Protein AF-A0A522YFA0-F1 (afdb_monomer)

Sequence (99 aa):
MNKEYTDEQIVEAIKRAENSKKYPYGIKSINTHGDEAYARKICFNTVKNNRARFAKQTKYTDFIEFLGSRYCPIGAADDPTGLNKNWVKNVKYFLENKK

Structure (mmCIF, N/CA/C/O backbone):
data_AF-A0A522YFA0-F1
#
_entry.id   AF-A0A522YFA0-F1
#
loop_
_atom_site.group_PDB
_atom_site.id
_atom_site.type_symbol
_atom_site.label_atom_id
_atom_site.label_alt_id
_atom_site.label_comp_id
_atom_site.label_asym_id
_atom_site.label_entity_id
_atom_site.label_seq_id
_atom_site.pdbx_PDB_ins_code
_atom_site.Cartn_x
_atom_site.Cartn_y
_atom_site.Cartn_z
_atom_site.occupancy
_atom_site.B_iso_or_equiv
_atom_site.auth_seq_id
_atom_site.auth_comp_id
_atom_site.auth_asym_id
_atom_site.auth_atom_id
_atom_site.pdbx_PDB_model_num
ATOM 1 N N . MET A 1 1 ? -4.899 -0.933 20.920 1.00 40.12 1 MET A N 1
ATOM 2 C CA . MET A 1 1 ? -5.284 0.405 20.415 1.00 40.12 1 MET A CA 1
ATOM 3 C C . MET A 1 1 ? -4.862 0.485 18.959 1.00 40.12 1 MET A C 1
ATOM 5 O O . MET A 1 1 ? -3.680 0.289 18.701 1.00 40.12 1 MET A O 1
ATOM 9 N N . ASN A 1 2 ? -5.793 0.715 18.025 1.00 54.38 2 ASN A N 1
ATOM 10 C CA . ASN A 1 2 ? -5.437 0.986 16.628 1.00 54.38 2 ASN A CA 1
ATOM 11 C C . ASN A 1 2 ? -4.673 2.308 16.593 1.00 54.38 2 ASN A C 1
ATOM 13 O O . ASN A 1 2 ? -5.246 3.370 16.824 1.00 54.38 2 ASN A O 1
ATOM 17 N N . LYS A 1 3 ? -3.359 2.225 16.399 1.00 66.44 3 LYS A N 1
ATOM 18 C CA . LYS A 1 3 ? -2.500 3.398 16.298 1.00 66.44 3 LYS A CA 1
ATOM 19 C C . LYS A 1 3 ? -2.808 4.058 14.960 1.00 66.44 3 LYS A C 1
ATOM 21 O O . LYS A 1 3 ? -2.619 3.449 13.910 1.00 66.44 3 LYS A O 1
ATOM 26 N N . GLU A 1 4 ? -3.344 5.269 14.996 1.00 85.94 4 GLU A N 1
ATOM 27 C CA . GLU A 1 4 ? -3.657 5.986 13.769 1.00 85.94 4 GLU A CA 1
ATOM 28 C C . GLU A 1 4 ? -2.386 6.636 13.213 1.00 85.94 4 GLU A C 1
ATOM 30 O O . GLU A 1 4 ? -1.828 7.555 13.806 1.00 85.94 4 GLU A O 1
ATOM 35 N N . TYR A 1 5 ? -1.901 6.111 12.087 1.00 93.44 5 TYR A N 1
ATOM 36 C CA . T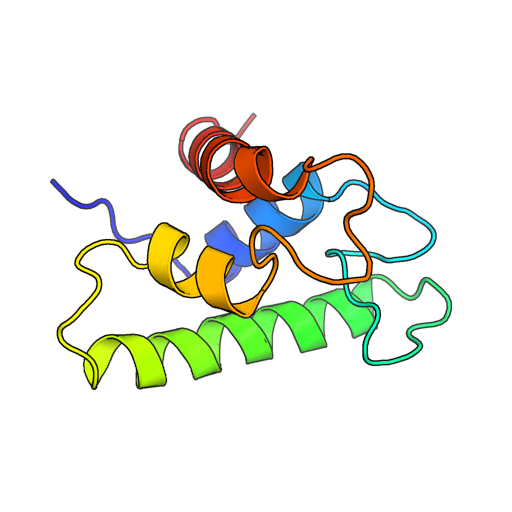YR A 1 5 ? -0.751 6.651 11.364 1.00 93.44 5 TYR A CA 1
ATOM 37 C C . TYR A 1 5 ? -1.188 7.740 10.381 1.00 93.44 5 TYR A C 1
ATOM 39 O O . TYR A 1 5 ? -2.227 7.597 9.727 1.00 93.44 5 TYR A O 1
ATOM 47 N N . THR A 1 6 ? -0.385 8.799 10.237 1.00 95.75 6 THR A N 1
ATOM 48 C CA . THR A 1 6 ? -0.628 9.829 9.215 1.00 95.75 6 THR A CA 1
ATOM 49 C C . THR A 1 6 ? -0.425 9.268 7.809 1.00 95.75 6 THR A C 1
ATOM 51 O O . THR A 1 6 ? 0.262 8.259 7.614 1.00 95.75 6 THR A O 1
ATOM 54 N N . ASP A 1 7 ? -0.990 9.945 6.810 1.00 96.56 7 ASP A N 1
ATOM 55 C CA . ASP A 1 7 ? -0.833 9.557 5.408 1.00 96.56 7 ASP A CA 1
ATOM 56 C C . ASP A 1 7 ? 0.651 9.537 4.998 1.00 96.56 7 ASP A C 1
ATOM 58 O O . ASP A 1 7 ? 1.088 8.628 4.297 1.00 96.56 7 ASP A O 1
ATOM 62 N N . GLU A 1 8 ? 1.464 10.471 5.496 1.00 96.50 8 GLU A N 1
ATOM 63 C CA . GLU A 1 8 ? 2.910 10.514 5.256 1.00 96.50 8 GLU A CA 1
ATOM 64 C C . GLU A 1 8 ? 3.635 9.307 5.848 1.00 96.50 8 GLU A C 1
ATOM 66 O O . GLU A 1 8 ? 4.512 8.749 5.188 1.00 96.50 8 GLU A O 1
ATOM 71 N N . GLN A 1 9 ? 3.271 8.881 7.062 1.00 96.62 9 GLN A N 1
ATOM 72 C CA . GLN A 1 9 ? 3.867 7.694 7.680 1.00 96.62 9 GLN A CA 1
ATOM 73 C C . GLN A 1 9 ? 3.555 6.436 6.865 1.00 96.62 9 GLN A C 1
ATOM 75 O O . GLN A 1 9 ? 4.428 5.593 6.670 1.00 96.62 9 GLN A O 1
ATOM 80 N N . ILE A 1 10 ? 2.326 6.330 6.357 1.00 97.25 10 ILE A N 1
ATOM 81 C CA . ILE A 1 10 ? 1.897 5.212 5.512 1.00 97.25 10 ILE A CA 1
ATOM 82 C C . ILE A 1 10 ? 2.632 5.237 4.172 1.00 97.25 10 ILE A C 1
ATOM 84 O O . ILE A 1 10 ? 3.150 4.207 3.750 1.00 97.25 10 ILE A O 1
ATOM 88 N N . VAL A 1 11 ? 2.744 6.399 3.527 1.00 97.44 11 VAL A N 1
ATOM 89 C CA . VAL A 1 11 ? 3.497 6.549 2.273 1.00 97.44 11 VAL A CA 1
ATOM 90 C C . VAL A 1 11 ? 4.960 6.142 2.458 1.00 97.44 11 VAL A C 1
ATOM 92 O O . VAL A 1 11 ? 5.488 5.396 1.636 1.00 97.44 11 VAL A O 1
ATOM 95 N N . GLU A 1 12 ? 5.610 6.572 3.539 1.00 96.31 12 GLU A N 1
ATOM 96 C CA . GLU A 1 12 ? 6.998 6.195 3.830 1.00 96.31 12 GLU A CA 1
ATOM 97 C C . GLU A 1 12 ? 7.148 4.686 4.081 1.00 96.31 12 GLU A C 1
ATOM 99 O O . GLU A 1 12 ? 8.065 4.053 3.556 1.00 96.31 12 GLU A O 1
ATOM 104 N N . ALA A 1 13 ? 6.212 4.071 4.806 1.00 96.75 13 ALA A N 1
ATOM 105 C CA . ALA A 1 13 ? 6.207 2.625 5.004 1.00 96.75 13 ALA A CA 1
ATOM 106 C C . ALA A 1 13 ? 6.012 1.852 3.687 1.00 96.75 13 ALA A C 1
ATOM 108 O O . ALA A 1 13 ? 6.691 0.851 3.462 1.00 96.75 13 ALA A O 1
ATOM 109 N N . ILE A 1 14 ? 5.144 2.332 2.789 1.00 97.12 14 ILE A N 1
ATOM 110 C CA . ILE A 1 14 ? 4.941 1.736 1.458 1.00 97.12 14 ILE A CA 1
ATOM 111 C C . ILE A 1 14 ? 6.214 1.842 0.615 1.00 97.12 14 ILE A C 1
ATOM 113 O O . ILE A 1 14 ? 6.594 0.863 -0.025 1.00 97.12 14 ILE A O 1
ATOM 117 N N . LYS A 1 15 ? 6.917 2.985 0.650 1.00 96.38 15 LYS A N 1
ATOM 118 C CA . LYS A 1 15 ? 8.207 3.148 -0.047 1.00 96.38 15 LYS A CA 1
ATOM 119 C C . LYS A 1 15 ? 9.171 2.021 0.320 1.00 96.38 15 LYS A C 1
ATOM 121 O O . LYS A 1 15 ? 9.765 1.394 -0.555 1.00 96.38 15 LYS A O 1
ATOM 126 N N . ARG A 1 16 ? 9.300 1.771 1.624 1.00 95.25 16 ARG A N 1
ATOM 127 C CA . ARG A 1 16 ? 10.208 0.770 2.194 1.00 95.25 16 ARG A CA 1
ATOM 128 C C . ARG A 1 16 ? 9.750 -0.660 1.909 1.00 95.25 16 ARG A C 1
ATOM 130 O O . ARG A 1 16 ? 10.589 -1.512 1.645 1.00 95.25 16 ARG A O 1
ATOM 137 N N . ALA A 1 17 ? 8.442 -0.914 1.931 1.00 94.94 17 ALA A N 1
ATOM 138 C CA . ALA A 1 17 ? 7.872 -2.226 1.636 1.00 94.94 17 ALA A CA 1
ATOM 139 C C . ALA A 1 17 ? 8.054 -2.649 0.170 1.00 94.94 17 ALA A C 1
ATOM 141 O O . ALA A 1 17 ? 8.326 -3.818 -0.087 1.00 94.94 17 ALA A O 1
ATOM 142 N N . GLU A 1 18 ? 7.923 -1.713 -0.772 1.00 93.00 18 GLU A N 1
ATOM 143 C CA . GLU A 1 18 ? 8.027 -1.977 -2.215 1.00 93.00 18 GLU A CA 1
ATOM 144 C C . GLU A 1 18 ? 9.482 -1.970 -2.711 1.00 93.00 18 GLU A C 1
ATOM 146 O O . GLU A 1 18 ? 9.845 -2.765 -3.574 1.00 93.00 18 GLU A O 1
ATOM 151 N N . ASN A 1 19 ? 10.311 -1.058 -2.178 1.00 88.88 19 ASN A N 1
ATOM 152 C CA . ASN A 1 19 ? 11.750 -0.902 -2.446 1.00 88.88 19 ASN A CA 1
ATOM 153 C C . ASN A 1 19 ? 12.181 -1.143 -3.913 1.00 88.88 19 ASN A C 1
ATOM 155 O O . ASN A 1 19 ? 13.195 -1.783 -4.199 1.00 88.88 19 ASN A O 1
ATOM 159 N N . SER A 1 20 ? 11.398 -0.636 -4.867 1.00 87.94 20 SER A N 1
ATOM 160 C CA . SER A 1 20 ? 11.623 -0.835 -6.298 1.00 87.94 20 SER A CA 1
ATOM 161 C C . SER A 1 20 ? 12.050 0.465 -6.966 1.00 87.94 20 SER A C 1
ATOM 163 O O . SER A 1 20 ? 11.353 1.473 -6.892 1.00 87.94 20 SER A O 1
ATOM 165 N N . LYS A 1 21 ? 13.181 0.428 -7.681 1.00 86.06 21 LYS A N 1
ATOM 166 C CA . LYS A 1 21 ? 13.647 1.557 -8.507 1.00 86.06 21 LYS A CA 1
ATOM 167 C C . LYS A 1 21 ? 12.845 1.707 -9.800 1.00 86.06 21 LYS A C 1
ATOM 169 O O . LYS A 1 21 ? 12.682 2.812 -10.300 1.00 86.06 21 LYS A O 1
ATOM 174 N N . LYS A 1 22 ? 12.355 0.590 -10.350 1.00 88.62 22 LYS A N 1
ATOM 175 C CA . LYS A 1 22 ? 11.591 0.574 -11.608 1.00 88.62 22 LYS A CA 1
ATOM 176 C C . LYS A 1 22 ? 10.142 1.012 -11.401 1.00 88.62 22 LYS A C 1
ATOM 178 O O . LYS A 1 22 ? 9.588 1.700 -12.249 1.00 88.62 22 LYS A O 1
ATOM 183 N N . TYR A 1 23 ? 9.554 0.618 -10.275 1.00 91.19 23 TYR A N 1
ATOM 184 C CA . TYR A 1 23 ? 8.187 0.961 -9.892 1.00 91.19 23 TYR A CA 1
ATOM 185 C C . TYR A 1 23 ? 8.191 1.517 -8.466 1.00 91.19 23 TYR A C 1
ATOM 187 O O . TYR A 1 23 ? 7.833 0.793 -7.534 1.00 91.19 23 TYR A O 1
ATOM 195 N N . PRO A 1 24 ? 8.633 2.772 -8.258 1.00 94.12 24 PRO A N 1
ATOM 196 C CA . PRO A 1 24 ? 8.609 3.371 -6.933 1.00 94.12 24 PRO A CA 1
ATOM 197 C C . PRO A 1 24 ? 7.201 3.288 -6.334 1.00 94.12 24 PRO A C 1
ATOM 199 O O . PRO A 1 24 ? 6.207 3.532 -7.023 1.00 94.12 24 PRO A O 1
ATOM 202 N N . TYR A 1 25 ? 7.120 2.916 -5.054 1.00 96.12 25 TYR A N 1
ATOM 203 C CA . TYR A 1 25 ? 5.860 2.668 -4.343 1.00 96.12 25 TYR A CA 1
ATOM 204 C C . TYR A 1 25 ? 4.962 1.589 -4.980 1.00 96.12 25 TYR A C 1
ATOM 206 O O . TYR A 1 25 ? 3.778 1.556 -4.689 1.00 96.12 25 TYR A O 1
ATOM 214 N N . GLY A 1 26 ? 5.467 0.719 -5.859 1.00 92.56 26 GLY A N 1
ATOM 215 C CA . GLY A 1 26 ? 4.648 -0.323 -6.495 1.00 92.56 26 GLY A CA 1
ATOM 216 C C . GLY A 1 26 ? 3.643 0.207 -7.529 1.00 92.56 26 GLY A C 1
ATOM 217 O O . GLY A 1 26 ? 2.775 -0.534 -7.990 1.00 92.56 26 GLY A O 1
ATOM 218 N N . ILE A 1 27 ? 3.746 1.480 -7.935 1.00 93.44 27 ILE A N 1
ATOM 219 C CA . ILE A 1 27 ? 2.838 2.088 -8.916 1.00 93.44 27 ILE A CA 1
ATOM 220 C C . ILE A 1 27 ? 3.143 1.541 -10.317 1.00 93.44 27 ILE A C 1
ATOM 222 O O . ILE A 1 27 ? 4.114 1.939 -10.958 1.00 93.44 27 ILE A O 1
ATOM 226 N N . LYS A 1 28 ? 2.287 0.631 -10.796 1.00 90.12 28 LYS A N 1
ATOM 227 C CA . LYS A 1 28 ? 2.356 0.049 -12.152 1.00 90.12 28 LYS A CA 1
ATOM 228 C C . LYS A 1 28 ? 1.271 0.564 -13.104 1.00 90.12 28 LYS A C 1
ATOM 230 O O . LYS A 1 28 ? 1.408 0.430 -14.314 1.00 90.12 28 LYS A O 1
ATOM 235 N N . SER A 1 29 ? 0.188 1.137 -12.574 1.00 88.88 29 SER A N 1
ATOM 236 C CA . SER A 1 29 ? -0.962 1.609 -13.363 1.00 88.88 29 SER A CA 1
ATOM 237 C C . SER A 1 29 ? -0.707 2.924 -14.102 1.00 88.88 29 SER A C 1
ATOM 239 O O . SER A 1 29 ? -1.408 3.239 -15.059 1.00 88.88 29 SER A O 1
ATOM 241 N N . ILE A 1 30 ? 0.287 3.694 -13.657 1.00 89.31 30 ILE A N 1
ATOM 242 C CA . ILE A 1 30 ? 0.729 4.944 -14.271 1.00 89.31 30 ILE A CA 1
ATOM 243 C C . ILE A 1 30 ? 2.230 4.810 -14.495 1.00 89.31 30 ILE A C 1
ATOM 245 O O . ILE A 1 30 ? 2.964 4.501 -13.557 1.00 89.31 30 ILE A O 1
ATOM 249 N N . ASN A 1 31 ? 2.692 5.043 -15.723 1.00 89.19 31 ASN A N 1
ATOM 250 C CA . ASN A 1 31 ? 4.120 5.034 -16.005 1.00 89.19 31 ASN A CA 1
ATOM 251 C C . ASN A 1 31 ? 4.771 6.279 -15.393 1.00 89.19 31 ASN A C 1
ATOM 253 O O . ASN A 1 31 ? 4.597 7.390 -15.886 1.00 89.19 31 ASN A O 1
ATOM 257 N N . THR A 1 32 ? 5.509 6.087 -14.305 1.00 89.94 32 THR A N 1
ATOM 258 C CA . THR A 1 32 ? 6.254 7.158 -13.637 1.00 89.94 32 THR A CA 1
ATOM 259 C C . THR A 1 32 ? 7.667 7.313 -14.184 1.00 89.94 32 THR A C 1
ATOM 261 O O . THR A 1 32 ? 8.379 8.204 -13.746 1.00 89.94 32 THR A O 1
ATOM 264 N N . HIS A 1 33 ? 8.108 6.448 -15.106 1.00 88.69 33 HIS A N 1
ATOM 265 C CA . HIS A 1 33 ? 9.489 6.397 -15.600 1.00 88.69 33 HIS A CA 1
ATOM 266 C C . HIS A 1 33 ? 10.550 6.295 -14.484 1.00 88.69 33 HIS A C 1
ATOM 268 O O . HIS A 1 33 ? 11.695 6.693 -14.674 1.00 88.69 33 HIS A O 1
ATOM 274 N N . GLY A 1 34 ? 10.178 5.758 -13.316 1.00 88.50 34 GLY A N 1
ATOM 275 C CA . GLY A 1 34 ? 11.055 5.709 -12.144 1.00 88.50 34 GLY A CA 1
ATOM 276 C C . GLY A 1 34 ? 11.174 7.034 -11.379 1.00 88.50 34 GLY A C 1
ATOM 277 O O . GLY A 1 34 ? 11.949 7.098 -10.429 1.00 88.50 34 GLY A O 1
ATOM 278 N N . ASP A 1 35 ? 10.407 8.072 -11.737 1.00 94.12 35 ASP A N 1
ATOM 279 C CA . ASP A 1 35 ? 10.327 9.322 -10.975 1.00 94.12 35 ASP A CA 1
ATOM 280 C C . ASP A 1 35 ? 9.678 9.060 -9.609 1.00 94.12 35 ASP A C 1
ATOM 282 O O . ASP A 1 35 ? 8.461 8.876 -9.472 1.00 94.12 35 ASP A O 1
ATOM 286 N N . GLU A 1 36 ? 10.521 9.040 -8.578 1.00 94.56 36 GLU A N 1
ATOM 287 C CA . GLU A 1 36 ? 10.108 8.793 -7.205 1.00 94.56 36 GLU A CA 1
ATOM 288 C C . GLU A 1 36 ? 9.209 9.908 -6.656 1.00 94.56 36 GLU A C 1
ATOM 290 O O . GLU A 1 36 ? 8.252 9.614 -5.939 1.00 94.56 36 GLU A O 1
ATOM 295 N N . ALA A 1 37 ? 9.463 11.176 -6.989 1.00 95.88 37 ALA A N 1
ATOM 296 C CA . ALA A 1 37 ? 8.688 12.297 -6.462 1.00 95.88 37 ALA A CA 1
ATOM 297 C C . ALA A 1 37 ? 7.265 12.289 -7.037 1.00 95.88 37 ALA A C 1
ATOM 299 O O . ALA A 1 37 ? 6.280 12.478 -6.308 1.00 95.88 37 A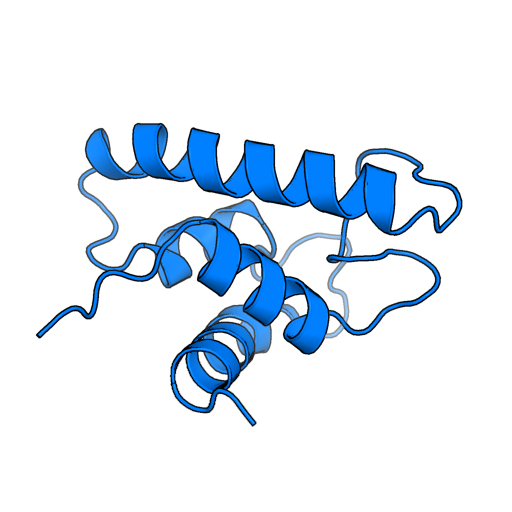LA A O 1
ATOM 300 N N . TYR A 1 38 ? 7.145 11.995 -8.333 1.00 96.12 38 TYR A N 1
ATOM 301 C CA . TYR A 1 38 ? 5.854 11.823 -8.985 1.00 96.12 38 TYR A CA 1
ATOM 302 C C . TYR A 1 38 ? 5.109 10.589 -8.455 1.00 96.12 38 TYR A C 1
ATOM 304 O O . TYR A 1 38 ? 3.941 10.694 -8.062 1.00 96.12 38 TYR A O 1
ATOM 312 N N . ALA A 1 39 ? 5.791 9.446 -8.335 1.00 97.06 39 ALA A N 1
ATOM 313 C CA . ALA A 1 39 ? 5.221 8.233 -7.750 1.00 97.06 39 ALA A CA 1
ATOM 314 C C . ALA A 1 39 ? 4.760 8.445 -6.298 1.00 97.06 39 ALA A C 1
ATOM 316 O O . ALA A 1 39 ? 3.668 8.014 -5.921 1.00 97.06 39 ALA A O 1
ATOM 317 N N . ARG A 1 40 ? 5.532 9.189 -5.496 1.00 97.62 40 ARG A N 1
ATOM 318 C CA . ARG A 1 40 ? 5.172 9.559 -4.124 1.00 97.62 40 ARG A CA 1
ATOM 319 C C . ARG A 1 40 ? 3.874 10.358 -4.087 1.00 97.62 40 ARG A C 1
ATOM 321 O O . ARG A 1 40 ? 3.019 10.085 -3.246 1.00 97.62 40 ARG A O 1
ATOM 328 N N . LYS A 1 41 ? 3.701 11.334 -4.987 1.00 97.88 41 LYS A N 1
ATOM 329 C CA . LYS A 1 41 ? 2.465 12.133 -5.083 1.00 97.88 41 LYS A CA 1
ATOM 330 C C . LYS A 1 41 ? 1.254 11.253 -5.405 1.00 97.88 41 LYS A C 1
ATOM 332 O O . LYS A 1 41 ? 0.198 11.420 -4.794 1.00 97.88 41 LYS A O 1
ATOM 337 N N . ILE A 1 42 ? 1.406 10.296 -6.323 1.00 97.56 42 ILE A N 1
ATOM 338 C CA . ILE A 1 42 ? 0.354 9.323 -6.662 1.00 97.56 42 ILE A CA 1
ATOM 339 C C . ILE A 1 42 ? 0.026 8.439 -5.452 1.00 97.56 42 ILE A C 1
ATOM 341 O O . ILE A 1 42 ? -1.148 8.273 -5.111 1.00 97.56 42 ILE A O 1
ATOM 345 N N . CYS A 1 43 ? 1.046 7.908 -4.774 1.00 97.94 43 CYS A N 1
ATOM 346 C CA . CYS A 1 43 ? 0.877 7.080 -3.584 1.00 97.94 43 CYS A CA 1
ATOM 347 C C . CYS A 1 43 ? 0.141 7.843 -2.471 1.00 97.94 43 CYS A C 1
ATOM 349 O O . CYS A 1 43 ? -0.873 7.366 -1.966 1.00 97.94 43 CYS A O 1
ATOM 351 N N . PHE A 1 44 ? 0.562 9.074 -2.174 1.00 98.31 44 PHE A N 1
ATOM 352 C CA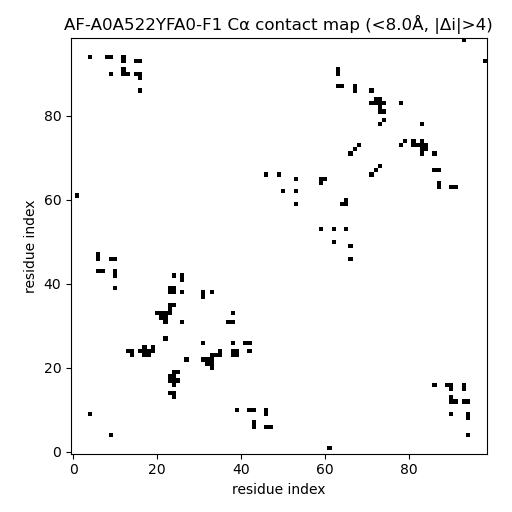 . PHE A 1 44 ? -0.084 9.937 -1.184 1.00 98.31 44 PHE A CA 1
ATOM 353 C C . PHE A 1 44 ? -1.569 10.170 -1.485 1.00 98.31 44 PHE A C 1
ATOM 355 O O . PHE A 1 44 ? -2.427 9.943 -0.632 1.00 98.31 44 PHE A O 1
ATOM 362 N N . ASN A 1 45 ? -1.899 10.542 -2.726 1.00 97.94 45 ASN A N 1
ATOM 363 C CA . ASN A 1 45 ? -3.292 10.721 -3.137 1.00 97.94 45 ASN A CA 1
ATOM 364 C C . ASN A 1 45 ? -4.092 9.415 -3.038 1.00 97.94 45 ASN A C 1
ATOM 366 O O . ASN A 1 45 ? -5.267 9.432 -2.674 1.00 97.94 45 ASN A O 1
ATOM 370 N N . THR A 1 46 ? -3.460 8.276 -3.330 1.00 97.50 46 THR A N 1
ATOM 371 C CA . THR A 1 46 ? -4.080 6.955 -3.193 1.00 97.50 46 THR A CA 1
ATOM 372 C C . THR A 1 46 ? -4.419 6.652 -1.736 1.00 97.50 46 THR A C 1
ATOM 374 O O . THR A 1 46 ? -5.549 6.248 -1.461 1.00 97.50 46 THR A O 1
ATOM 377 N N . VAL A 1 47 ? -3.497 6.891 -0.799 1.00 98.00 47 VAL A N 1
ATOM 378 C CA . VAL A 1 47 ? -3.727 6.710 0.644 1.00 98.00 47 VAL A CA 1
ATOM 379 C C . VAL A 1 47 ? -4.873 7.608 1.118 1.00 98.00 47 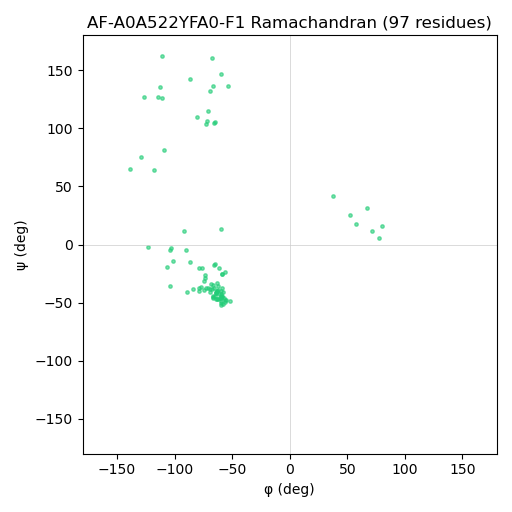VAL A C 1
ATOM 381 O O . VAL A 1 47 ? -5.869 7.102 1.643 1.00 98.00 47 VAL A O 1
ATOM 384 N N . LYS A 1 48 ? -4.805 8.912 0.822 1.00 97.50 48 LYS A N 1
ATOM 385 C CA . LYS A 1 48 ? -5.828 9.897 1.203 1.00 97.50 48 LYS A CA 1
ATOM 386 C C . LYS A 1 48 ? -7.221 9.540 0.671 1.00 97.50 48 LYS A C 1
ATOM 388 O O . LYS A 1 48 ? -8.209 9.557 1.404 1.00 97.50 48 LYS A O 1
ATOM 393 N N . ASN A 1 49 ? -7.320 9.155 -0.601 1.00 97.38 49 ASN A N 1
ATOM 394 C CA . ASN A 1 49 ? -8.595 8.756 -1.202 1.00 97.38 49 ASN A CA 1
ATOM 395 C C . ASN A 1 49 ? -9.141 7.459 -0.591 1.00 97.38 49 ASN A C 1
ATOM 397 O O . ASN A 1 49 ? -10.355 7.299 -0.450 1.00 97.38 49 ASN A O 1
ATOM 401 N N . ASN A 1 50 ? -8.263 6.527 -0.216 1.00 97.50 50 ASN A N 1
ATOM 402 C CA . ASN A 1 50 ? -8.675 5.296 0.441 1.00 97.50 50 ASN A CA 1
ATOM 403 C C . ASN A 1 50 ? -9.095 5.523 1.895 1.00 97.50 50 ASN A C 1
ATOM 405 O O . ASN A 1 50 ? -10.007 4.831 2.327 1.00 97.50 50 ASN A O 1
ATOM 409 N N . ARG A 1 51 ? -8.564 6.518 2.621 1.00 95.62 51 ARG A N 1
ATOM 410 C CA . ARG A 1 51 ? -9.103 6.915 3.939 1.00 95.62 51 ARG A CA 1
ATOM 411 C C . ARG A 1 51 ? -10.582 7.286 3.853 1.00 95.62 51 ARG A C 1
ATOM 413 O O . ARG A 1 51 ? -11.402 6.759 4.602 1.00 95.62 51 ARG A O 1
ATOM 420 N N . ALA A 1 52 ? -10.944 8.109 2.869 1.00 95.56 52 ALA A N 1
ATOM 421 C CA . ALA A 1 52 ? -12.337 8.487 2.633 1.00 95.56 52 ALA A CA 1
ATOM 422 C C . ALA A 1 52 ? -13.228 7.289 2.248 1.00 95.56 52 ALA A C 1
ATOM 424 O O . ALA A 1 52 ? -14.406 7.258 2.597 1.00 95.56 52 ALA A O 1
ATOM 425 N N . ARG A 1 53 ? -12.686 6.294 1.531 1.00 97.31 53 ARG A N 1
ATOM 426 C CA . ARG A 1 53 ? -13.404 5.049 1.199 1.00 97.31 53 ARG A CA 1
ATOM 427 C C . ARG A 1 53 ? -13.530 4.123 2.410 1.00 97.31 53 ARG A C 1
ATOM 429 O O . ARG A 1 53 ? -14.587 3.535 2.603 1.00 97.31 53 ARG A O 1
ATOM 436 N N . PHE A 1 54 ? -12.486 4.033 3.229 1.00 97.00 54 PHE A N 1
ATOM 437 C CA . PHE A 1 54 ? -12.446 3.227 4.444 1.00 97.00 54 PHE A CA 1
ATOM 438 C C . PHE A 1 54 ? -13.489 3.686 5.465 1.00 97.00 54 PHE A C 1
ATOM 440 O O . PHE A 1 54 ? -14.165 2.854 6.057 1.00 97.00 54 PHE A O 1
ATOM 447 N N . ALA A 1 55 ? -13.687 5.000 5.601 1.00 95.75 55 ALA A N 1
ATOM 448 C CA . ALA A 1 55 ? -14.719 5.569 6.467 1.00 95.75 55 ALA A CA 1
ATOM 449 C C . ALA A 1 55 ? -16.162 5.240 6.026 1.00 95.75 55 ALA A C 1
ATOM 451 O O . ALA A 1 55 ? -17.091 5.404 6.808 1.00 95.75 55 ALA A O 1
ATOM 452 N N . LYS A 1 56 ? -16.365 4.801 4.776 1.00 96.88 56 LYS A N 1
ATOM 453 C CA . LYS A 1 56 ? -17.689 4.515 4.189 1.00 96.88 56 LYS A CA 1
ATOM 454 C C . LYS A 1 56 ? -18.014 3.026 4.090 1.00 96.88 56 LYS A C 1
ATOM 456 O O . LYS A 1 56 ? -19.095 2.671 3.632 1.00 96.88 56 LYS A O 1
ATOM 461 N N . GLN A 1 57 ? -17.075 2.157 4.441 1.00 94.75 57 GLN A N 1
ATOM 462 C CA . GLN A 1 57 ? -17.236 0.708 4.355 1.00 94.75 57 GLN A CA 1
ATOM 463 C C . GLN A 1 57 ? -17.311 0.095 5.757 1.00 94.75 57 GLN A C 1
ATOM 465 O O . GLN A 1 57 ? -16.886 0.713 6.727 1.00 94.75 57 GLN A O 1
ATOM 470 N N . THR A 1 58 ? -17.820 -1.132 5.853 1.00 94.81 58 THR A N 1
ATOM 471 C CA . THR A 1 58 ? -18.007 -1.855 7.127 1.00 94.81 58 THR A CA 1
ATOM 472 C C . THR A 1 58 ? -17.296 -3.210 7.187 1.00 94.81 58 THR A C 1
ATOM 474 O O . THR A 1 58 ? -17.344 -3.887 8.208 1.00 94.81 58 THR A O 1
ATOM 477 N N . LYS A 1 59 ? -16.637 -3.629 6.102 1.00 96.12 59 LYS A N 1
ATOM 478 C CA . LYS A 1 59 ? -15.983 -4.939 5.970 1.00 96.12 59 LYS A CA 1
ATOM 479 C C . LYS A 1 59 ? -14.644 -5.019 6.710 1.00 96.12 59 LYS A C 1
ATOM 481 O O . LYS A 1 59 ? -14.295 -6.076 7.220 1.00 96.12 59 LYS A O 1
ATOM 486 N N . TYR A 1 60 ? -13.878 -3.934 6.712 1.00 95.88 60 TYR A N 1
ATOM 487 C CA . TYR A 1 60 ? -12.533 -3.872 7.274 1.00 95.88 60 TYR A CA 1
ATOM 488 C C . TYR A 1 60 ? -12.515 -2.971 8.505 1.00 95.88 60 TYR A C 1
ATOM 490 O O . TYR A 1 60 ? -13.044 -1.860 8.471 1.00 95.88 60 TYR A O 1
ATOM 498 N N . THR A 1 61 ? -11.851 -3.433 9.562 1.00 94.81 61 THR A N 1
ATOM 499 C CA . THR A 1 61 ? -11.626 -2.687 10.812 1.00 94.81 61 THR A CA 1
ATOM 500 C C . THR A 1 61 ? -10.214 -2.099 10.905 1.00 94.81 61 THR A C 1
ATOM 502 O O . THR A 1 61 ? -9.967 -1.213 11.722 1.00 94.81 61 THR A O 1
ATOM 505 N N . ASP A 1 62 ? -9.299 -2.546 10.041 1.00 95.06 62 ASP A N 1
ATOM 506 C CA . ASP A 1 62 ? -7.921 -2.071 9.921 1.00 95.06 62 ASP A CA 1
ATOM 507 C C . ASP A 1 62 ? -7.706 -1.397 8.557 1.00 95.06 62 ASP A C 1
ATOM 509 O O . ASP A 1 62 ? -8.006 -1.959 7.497 1.00 95.06 62 ASP A O 1
ATOM 513 N N . PHE A 1 63 ? -7.191 -0.166 8.582 1.00 96.69 63 PHE A N 1
ATOM 514 C CA . PHE A 1 63 ? -7.004 0.620 7.364 1.00 96.69 63 PHE A CA 1
ATOM 515 C C . PHE A 1 63 ? -5.913 0.053 6.445 1.00 96.69 63 PHE A C 1
ATOM 517 O O . PHE A 1 63 ? -6.052 0.141 5.226 1.00 96.69 63 PHE A O 1
ATOM 524 N N . ILE A 1 64 ? -4.845 -0.537 6.990 1.00 97.00 64 ILE A N 1
ATOM 525 C CA . ILE A 1 64 ? -3.745 -1.088 6.186 1.00 97.00 64 ILE A CA 1
ATOM 526 C C . ILE A 1 64 ? -4.182 -2.371 5.480 1.00 97.00 64 ILE A C 1
ATOM 528 O O . ILE A 1 64 ? -3.838 -2.571 4.319 1.00 97.00 64 ILE A O 1
ATOM 532 N N . GLU A 1 65 ? -4.989 -3.207 6.127 1.00 96.56 65 GLU A N 1
ATOM 533 C CA . GLU A 1 65 ? -5.600 -4.384 5.499 1.00 96.56 65 GLU A CA 1
ATOM 534 C C . GLU A 1 65 ? -6.572 -3.992 4.385 1.00 96.56 65 GLU A C 1
ATOM 536 O O . GLU A 1 65 ? -6.516 -4.551 3.284 1.00 96.56 65 GLU A O 1
ATOM 541 N N . PHE A 1 66 ? -7.413 -2.981 4.629 1.00 97.06 66 PHE A N 1
ATOM 542 C CA . PHE A 1 66 ? -8.261 -2.410 3.587 1.00 97.06 66 PHE A CA 1
ATOM 543 C C . PHE A 1 66 ? -7.428 -1.885 2.417 1.00 97.06 66 PHE A C 1
ATOM 545 O O . PHE A 1 66 ? -7.686 -2.250 1.270 1.00 97.06 66 PHE A O 1
ATOM 552 N N . LEU A 1 67 ? -6.416 -1.059 2.692 1.00 97.00 67 LEU A N 1
ATOM 553 C CA . LEU A 1 67 ? -5.559 -0.480 1.666 1.00 97.00 67 LEU A CA 1
ATOM 554 C C . LEU A 1 67 ? -4.838 -1.576 0.874 1.00 97.00 67 LEU A C 1
ATOM 556 O O . LEU A 1 67 ? -4.883 -1.546 -0.351 1.00 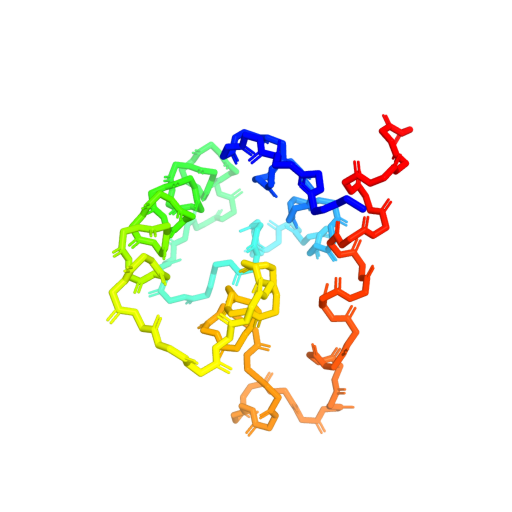97.00 67 LEU A O 1
ATOM 560 N N . GLY A 1 68 ? -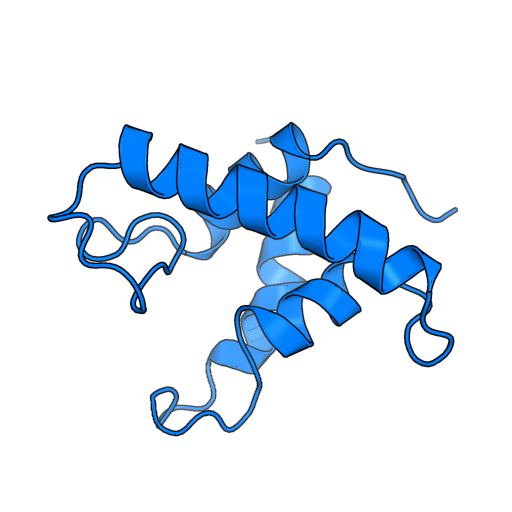4.263 -2.576 1.544 1.00 96.25 68 GLY A N 1
ATOM 561 C CA . GLY A 1 68 ? -3.589 -3.711 0.911 1.00 96.25 68 GLY A CA 1
ATOM 562 C C . GLY A 1 68 ? -4.504 -4.480 -0.038 1.00 96.25 68 GLY A C 1
ATOM 563 O O . GLY A 1 68 ? -4.108 -4.765 -1.162 1.00 96.25 68 GLY A O 1
ATOM 564 N N . SER A 1 69 ? -5.773 -4.694 0.330 1.00 95.75 69 SER A N 1
ATOM 565 C CA . SER A 1 69 ? -6.756 -5.344 -0.555 1.00 95.75 69 SER A CA 1
ATOM 566 C C . SER A 1 69 ? -7.026 -4.589 -1.866 1.00 95.75 69 SER A C 1
ATOM 568 O O . SER A 1 69 ? -7.549 -5.164 -2.819 1.00 95.75 69 SER A O 1
ATOM 570 N N . ARG A 1 70 ? -6.704 -3.290 -1.915 1.00 94.69 70 ARG A N 1
ATOM 571 C CA . ARG A 1 70 ? -6.899 -2.410 -3.076 1.00 94.69 70 ARG A CA 1
ATOM 572 C C . ARG A 1 70 ? -5.594 -2.135 -3.818 1.00 94.69 70 ARG A C 1
ATOM 574 O O . ARG A 1 70 ? -5.619 -1.982 -5.033 1.00 94.69 70 ARG A O 1
ATOM 581 N N . TYR A 1 71 ? -4.498 -2.023 -3.076 1.00 94.44 71 TYR A N 1
ATOM 582 C CA . TYR A 1 71 ? -3.185 -1.608 -3.559 1.00 94.44 71 TYR A CA 1
ATOM 583 C C . TYR A 1 71 ? -2.346 -2.797 -4.033 1.00 94.44 71 TYR A C 1
ATOM 585 O O . TYR A 1 71 ? -1.691 -2.714 -5.063 1.00 94.44 71 TYR A O 1
ATOM 593 N N . CYS A 1 72 ? -2.406 -3.909 -3.297 1.00 93.69 72 CYS A N 1
ATOM 594 C CA . CYS A 1 72 ? -1.629 -5.122 -3.525 1.00 93.69 72 CYS A CA 1
ATOM 595 C C . CYS A 1 72 ? -2.524 -6.367 -3.306 1.00 93.69 72 CYS A C 1
ATOM 597 O O . C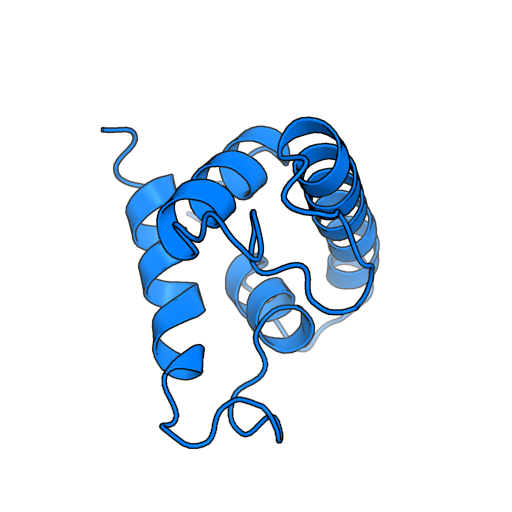YS A 1 72 ? -2.352 -7.108 -2.333 1.00 93.69 72 CYS A O 1
ATOM 599 N N . PRO A 1 73 ? -3.562 -6.568 -4.146 1.00 93.00 73 PRO A N 1
ATOM 600 C CA . PRO A 1 73 ? -4.539 -7.633 -3.938 1.00 93.00 73 PRO A CA 1
ATOM 601 C C . PRO A 1 73 ? -3.919 -9.027 -4.101 1.00 93.00 73 PRO A C 1
ATOM 603 O O . PRO A 1 73 ? -3.172 -9.292 -5.041 1.00 93.00 73 PRO A O 1
ATOM 606 N N . ILE A 1 74 ? -4.268 -9.942 -3.196 1.00 91.88 74 ILE A N 1
ATOM 607 C CA . ILE A 1 74 ? -3.846 -11.348 -3.260 1.00 91.88 74 ILE A CA 1
ATOM 608 C C . ILE A 1 74 ? -4.546 -12.033 -4.440 1.0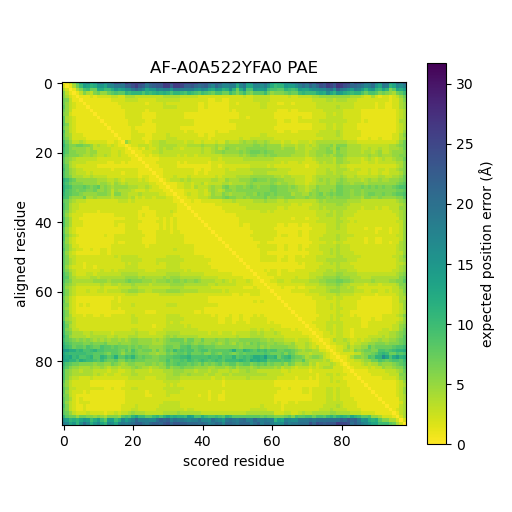0 91.88 74 ILE A C 1
ATOM 610 O O . ILE A 1 74 ? -5.763 -11.919 -4.582 1.00 91.88 74 ILE A O 1
ATOM 614 N N . GLY A 1 75 ? -3.782 -12.761 -5.260 1.00 87.12 75 GLY A N 1
ATOM 615 C CA . GLY A 1 75 ? -4.307 -13.458 -6.440 1.00 87.12 75 GLY A CA 1
ATOM 616 C C . GLY A 1 75 ? -4.516 -12.553 -7.657 1.00 87.12 75 GLY A C 1
ATOM 617 O O . GLY A 1 75 ? -5.224 -12.935 -8.588 1.00 87.12 75 GLY A O 1
ATOM 618 N N . ALA A 1 76 ? -3.927 -11.354 -7.657 1.00 87.69 76 ALA A N 1
ATOM 619 C CA . ALA A 1 76 ? -3.865 -10.517 -8.847 1.00 87.69 76 ALA A CA 1
ATOM 620 C C . ALA A 1 76 ? -3.119 -11.237 -9.981 1.00 87.69 76 ALA A C 1
ATOM 622 O O . ALA A 1 76 ? -2.165 -11.974 -9.736 1.00 87.69 76 ALA A O 1
ATOM 623 N N . ALA A 1 77 ? -3.522 -10.990 -11.230 1.00 84.69 77 ALA A N 1
ATOM 624 C CA . ALA A 1 77 ? -2.900 -11.617 -12.399 1.00 84.69 77 ALA A CA 1
ATOM 625 C C . ALA A 1 77 ? -1.393 -11.312 -12.519 1.00 84.69 77 ALA A C 1
ATOM 627 O O . ALA A 1 77 ? -0.650 -12.098 -13.101 1.00 84.69 77 ALA A O 1
ATOM 628 N N . ASP A 1 78 ? -0.935 -10.189 -11.959 1.00 78.00 78 ASP A N 1
ATOM 629 C CA . ASP A 1 78 ? 0.466 -9.772 -11.937 1.00 78.00 78 ASP A CA 1
ATOM 630 C C . ASP A 1 78 ? 1.242 -10.230 -10.682 1.00 78.00 78 ASP A C 1
ATOM 632 O O . ASP A 1 78 ? 2.375 -9.787 -10.481 1.00 78.00 78 ASP A O 1
ATOM 636 N N . ASP A 1 79 ? 0.671 -11.138 -9.877 1.00 84.75 79 ASP A N 1
ATOM 637 C CA . ASP A 1 79 ? 1.302 -11.797 -8.721 1.00 84.75 79 ASP A CA 1
ATOM 638 C C . ASP A 1 79 ? 1.394 -13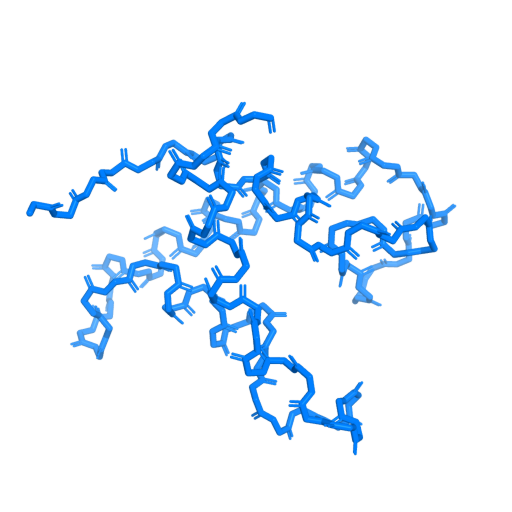.332 -8.902 1.00 84.75 79 ASP A C 1
ATOM 640 O O . ASP A 1 79 ? 0.784 -14.099 -8.151 1.00 84.75 79 ASP A O 1
ATOM 644 N N . PRO A 1 80 ? 2.160 -13.826 -9.897 1.00 78.88 80 PRO A N 1
ATOM 645 C CA . PRO A 1 80 ? 2.232 -15.257 -10.210 1.00 78.88 80 PRO A CA 1
ATOM 646 C C . PRO A 1 80 ? 2.880 -16.098 -9.098 1.00 78.88 80 PRO A C 1
ATOM 648 O O . PRO A 1 80 ? 2.738 -17.317 -9.080 1.00 78.88 80 PRO A O 1
ATOM 651 N N . THR A 1 81 ? 3.609 -15.465 -8.176 1.00 85.69 81 THR A N 1
ATOM 652 C CA . THR A 1 81 ? 4.316 -16.122 -7.068 1.00 85.69 81 THR A CA 1
ATOM 653 C C . THR A 1 81 ? 3.592 -15.979 -5.725 1.00 85.69 81 THR A C 1
ATOM 655 O O . THR A 1 81 ? 4.036 -16.554 -4.727 1.00 85.69 81 THR A O 1
ATOM 658 N N . GLY A 1 82 ? 2.471 -15.252 -5.675 1.00 86.88 82 GLY A N 1
ATOM 659 C CA . GLY A 1 82 ? 1.674 -15.072 -4.461 1.00 86.88 82 GLY A CA 1
ATOM 660 C C . GLY A 1 82 ? 2.388 -14.257 -3.379 1.00 86.88 82 GLY A C 1
ATOM 661 O O . GLY A 1 82 ? 2.224 -14.538 -2.186 1.00 86.88 82 GLY A O 1
ATOM 662 N N . LEU A 1 83 ? 3.238 -13.304 -3.766 1.00 89.44 83 LEU A N 1
ATOM 663 C CA . LEU A 1 83 ? 4.020 -12.471 -2.853 1.00 89.44 83 LEU A CA 1
ATOM 664 C C . LEU A 1 83 ? 3.199 -11.333 -2.243 1.00 89.44 83 LEU A C 1
ATOM 666 O O . LEU A 1 83 ? 3.556 -10.875 -1.152 1.00 89.44 83 LEU A O 1
ATOM 670 N N . ASN A 1 84 ? 2.074 -10.941 -2.855 1.00 92.31 84 ASN A N 1
ATOM 671 C CA . ASN A 1 84 ? 1.229 -9.845 -2.365 1.00 92.31 84 ASN A CA 1
ATOM 672 C C . ASN A 1 84 ? 0.709 -10.098 -0.940 1.00 92.31 84 ASN A C 1
ATOM 674 O O . ASN A 1 84 ? 0.504 -9.162 -0.167 1.00 92.31 84 ASN A O 1
ATOM 678 N N . LYS A 1 85 ? 0.598 -11.369 -0.524 1.00 93.12 85 LYS A N 1
ATOM 679 C CA . LYS A 1 85 ? 0.232 -11.757 0.852 1.00 93.12 85 LYS A CA 1
ATOM 680 C C . LYS A 1 85 ? 1.155 -11.173 1.931 1.00 93.12 85 LYS A C 1
ATOM 682 O O . LYS A 1 85 ? 0.745 -11.046 3.081 1.00 93.12 85 LYS A O 1
ATOM 687 N N . ASN A 1 86 ? 2.393 -10.819 1.581 1.00 94.69 86 ASN A N 1
ATOM 688 C CA . ASN A 1 86 ? 3.372 -10.259 2.515 1.00 94.69 86 ASN A CA 1
ATOM 689 C C . ASN A 1 86 ? 3.256 -8.735 2.666 1.00 94.69 86 ASN A C 1
ATOM 691 O O . ASN A 1 86 ? 3.814 -8.174 3.609 1.00 94.69 86 ASN A O 1
ATOM 695 N N . TRP A 1 87 ? 2.539 -8.059 1.766 1.00 96.31 87 TRP A N 1
ATOM 696 C CA . TRP A 1 87 ? 2.531 -6.600 1.678 1.00 96.31 87 TRP A CA 1
ATOM 697 C C . TRP A 1 87 ? 2.044 -5.933 2.968 1.00 96.31 87 TRP A C 1
ATOM 699 O O . TRP A 1 87 ? 2.743 -5.098 3.538 1.00 96.31 87 TRP A O 1
ATOM 709 N N . VAL A 1 88 ? 0.892 -6.369 3.494 1.00 96.75 88 VAL A N 1
ATOM 710 C CA . VAL A 1 88 ? 0.310 -5.825 4.737 1.00 96.75 88 VAL A CA 1
ATOM 711 C C . VAL A 1 88 ? 1.275 -5.988 5.911 1.00 96.75 88 VAL A C 1
ATOM 713 O O . VAL A 1 88 ? 1.485 -5.043 6.671 1.00 96.75 88 VAL A O 1
ATOM 716 N N . LYS A 1 89 ? 1.903 -7.166 6.036 1.00 95.94 89 LYS A N 1
ATOM 717 C CA . LYS A 1 89 ? 2.890 -7.453 7.086 1.00 95.94 89 LYS A CA 1
ATOM 718 C C . LYS A 1 89 ? 4.083 -6.498 6.998 1.00 95.94 89 LYS A C 1
ATOM 720 O O . LYS A 1 89 ? 4.491 -5.946 8.015 1.00 95.94 89 LYS A O 1
ATOM 725 N N . ASN A 1 90 ? 4.615 -6.286 5.796 1.00 96.19 90 ASN A N 1
ATOM 726 C CA . ASN A 1 90 ? 5.772 -5.419 5.579 1.00 96.19 90 ASN A CA 1
ATOM 727 C C . ASN A 1 90 ? 5.442 -3.948 5.870 1.00 96.19 90 ASN A C 1
ATOM 729 O O . ASN A 1 90 ? 6.200 -3.278 6.567 1.00 96.19 90 ASN A O 1
ATOM 733 N N . VAL A 1 91 ? 4.292 -3.450 5.405 1.00 96.62 91 VAL A N 1
ATOM 734 C CA . VAL A 1 91 ? 3.865 -2.068 5.681 1.00 96.62 91 VAL A CA 1
ATOM 735 C C . VAL A 1 91 ? 3.662 -1.848 7.182 1.00 96.62 91 VAL A C 1
ATOM 737 O O . VAL A 1 91 ? 4.194 -0.880 7.725 1.00 96.62 91 VAL A O 1
ATOM 740 N N . LYS A 1 92 ? 2.969 -2.760 7.882 1.00 95.94 92 LYS A N 1
ATOM 741 C CA . LYS A 1 92 ? 2.803 -2.683 9.346 1.00 95.94 92 LYS A CA 1
ATOM 742 C C . LYS A 1 92 ? 4.158 -2.704 10.069 1.00 95.94 92 LYS A C 1
ATOM 744 O O . LYS A 1 92 ? 4.392 -1.865 10.936 1.00 95.94 92 LYS A O 1
ATOM 749 N N . TYR A 1 93 ? 5.088 -3.566 9.645 1.00 95.50 93 TYR A N 1
ATOM 750 C CA . TYR A 1 93 ? 6.443 -3.615 10.203 1.00 95.50 93 TYR A CA 1
ATOM 751 C C . TYR A 1 93 ? 7.164 -2.260 10.126 1.00 95.50 93 TYR A C 1
ATOM 753 O O . TYR A 1 93 ? 7.700 -1.806 11.138 1.00 95.50 93 TYR A O 1
ATOM 761 N N . PHE A 1 94 ? 7.147 -1.589 8.968 1.00 95.38 94 PHE A N 1
ATOM 762 C CA . PHE A 1 94 ? 7.809 -0.288 8.795 1.00 95.38 94 PHE A CA 1
ATOM 763 C C . PHE A 1 94 ? 7.080 0.873 9.486 1.00 95.38 94 PHE A C 1
ATOM 765 O O . PHE A 1 94 ? 7.717 1.854 9.867 1.00 95.38 94 PHE A O 1
ATOM 772 N N . LEU A 1 95 ? 5.765 0.769 9.693 1.00 94.31 95 LEU A N 1
ATOM 773 C CA . LEU A 1 95 ? 5.000 1.732 10.492 1.00 94.31 95 LEU A CA 1
ATOM 774 C C . LEU A 1 95 ? 5.342 1.650 11.987 1.00 94.31 95 LEU A C 1
ATOM 776 O O . LEU A 1 95 ? 5.398 2.669 12.682 1.00 94.31 95 LEU A O 1
ATOM 780 N N . GLU A 1 96 ? 5.559 0.441 12.495 1.00 92.56 96 GLU A N 1
ATOM 781 C CA . GLU A 1 96 ? 5.918 0.188 13.892 1.00 92.56 96 GLU A CA 1
ATOM 782 C C . GLU A 1 96 ? 7.399 0.472 14.166 1.00 92.56 96 GLU A C 1
ATOM 784 O O . GLU A 1 96 ? 7.741 1.067 15.190 1.00 92.56 96 GLU A O 1
ATOM 789 N N . ASN A 1 97 ? 8.273 0.107 13.227 1.00 84.69 97 ASN A N 1
ATOM 790 C CA . ASN A 1 97 ? 9.721 0.199 13.359 1.00 84.69 97 ASN A CA 1
ATOM 791 C C . ASN A 1 97 ? 10.261 1.305 12.450 1.00 84.69 97 ASN A C 1
ATOM 793 O O . ASN A 1 97 ? 10.778 1.022 11.373 1.00 84.69 97 ASN A O 1
ATOM 797 N N . LYS A 1 98 ? 10.184 2.565 12.908 1.00 64.50 98 LYS A N 1
ATOM 798 C CA . LYS A 1 98 ? 10.664 3.778 12.200 1.00 64.50 98 LYS A CA 1
ATOM 799 C C . LYS A 1 98 ? 12.176 3.802 11.855 1.00 64.50 98 LYS A C 1
ATOM 801 O O . LYS A 1 98 ? 12.695 4.877 11.566 1.00 64.50 98 LYS A O 1
ATOM 806 N N . LYS A 1 99 ? 12.891 2.677 11.949 1.00 52.47 99 LYS A N 1
ATOM 807 C CA . LYS A 1 99 ? 14.331 2.576 11.674 1.00 52.47 99 LYS A CA 1
ATOM 808 C C . LYS A 1 99 ? 14.630 2.804 10.202 1.00 52.47 99 LYS A C 1
ATOM 810 O O . LYS A 1 99 ? 13.884 2.251 9.368 1.00 52.47 99 LYS A O 1
#

Solvent-accessible surface area (backbone atoms only — not comparable to full-atom values): 5881 Å² total; per-residue (Å²): 130,89,80,86,73,53,64,66,52,51,44,54,13,37,38,67,56,49,68,33,71,76,32,31,60,62,48,76,92,53,91,50,89,40,39,51,71,62,32,47,54,52,48,44,53,50,51,55,55,44,52,63,50,53,76,74,51,83,88,59,92,47,70,60,60,48,46,28,61,74,75,42,41,73,79,40,90,91,37,89,82,58,61,38,73,48,48,48,60,40,28,52,48,39,61,73,48,82,120

pLDDT: mean 91.72, std 9.58, range [40.12, 98.31]

Secondary structure (DSSP, 8-state):
------HHHHHHHHHHHH--SSSGGG--SS--TT-HHHHHHHHHHHHHHHHHHHTT-SS-S-HHHHHHHHHS-TT-TT-TT--GGGHHHHHHHHHH---

Radius of gyration: 13.07 Å; Cα contacts (8 Å, |Δi|>4): 92; chains: 1; bounding box: 32×28×36 Å

Foldseek 3Di:
DQDDDDLVLLLVLLQQLVVDQCQRSVDPVDRPNSVNVVNSVVSSVLLVVLVVVVVVDDPDPHSLVSSLCVRQNQPPPVCPPRCSVCRSVSSVVCSVPVD

Mean predicted aligned error: 3.71 Å